Protein AF-A0A924ASW3-F1 (afdb_monomer_lite)

Structure (mmCIF, N/CA/C/O backbone):
data_AF-A0A924ASW3-F1
#
_entry.id   AF-A0A924ASW3-F1
#
loop_
_atom_site.group_PDB
_atom_site.id
_atom_site.type_symbol
_atom_site.label_atom_id
_atom_site.label_alt_id
_atom_site.label_comp_id
_atom_site.label_asym_id
_atom_site.label_entity_id
_atom_site.label_seq_id
_atom_site.pdbx_PDB_ins_code
_atom_site.Cartn_x
_atom_site.Cartn_y
_atom_site.Cartn_z
_atom_site.occupancy
_atom_site.B_iso_or_equiv
_atom_site.auth_seq_id
_atom_site.auth_comp_id
_atom_site.auth_asym_id
_atom_site.auth_atom_id
_atom_site.pdbx_PDB_model_num
ATOM 1 N N . PHE A 1 1 ? -1.930 -3.952 -9.940 1.00 58.56 1 PHE A N 1
ATOM 2 C CA . PHE A 1 1 ? -0.763 -4.431 -9.164 1.00 58.56 1 PHE A CA 1
ATOM 3 C C . PHE A 1 1 ? -0.053 -5.639 -9.791 1.00 58.56 1 PHE A C 1
ATOM 5 O O . PHE A 1 1 ? 0.708 -6.287 -9.093 1.00 58.56 1 PHE A O 1
ATOM 12 N N . SER A 1 2 ? -0.257 -5.984 -11.066 1.00 59.75 2 SER A N 1
ATOM 13 C CA . SER A 1 2 ? 0.371 -7.160 -11.696 1.00 59.75 2 SER A CA 1
ATOM 14 C C . SER A 1 2 ? 1.663 -6.802 -12.443 1.00 59.75 2 SER A C 1
ATOM 16 O O . SER A 1 2 ? 1.860 -5.657 -12.845 1.00 59.75 2 SER A O 1
ATOM 18 N N . GLY A 1 3 ? 2.545 -7.791 -12.595 1.00 72.50 3 GLY A N 1
ATOM 19 C CA . GLY A 1 3 ? 3.816 -7.719 -13.323 1.00 72.50 3 GLY A CA 1
ATOM 20 C C . GLY A 1 3 ? 4.345 -9.140 -13.531 1.00 72.50 3 GLY A C 1
ATOM 21 O O . GLY A 1 3 ? 3.591 -10.001 -13.968 1.00 72.50 3 GLY A O 1
ATOM 22 N N . HIS A 1 4 ? 5.580 -9.425 -13.108 1.00 79.12 4 HIS A N 1
ATOM 23 C CA . HIS A 1 4 ? 6.145 -10.786 -13.113 1.00 79.12 4 HIS A CA 1
ATOM 24 C C . HIS A 1 4 ? 5.452 -11.767 -12.135 1.00 79.12 4 HIS A C 1
ATOM 26 O O . HIS A 1 4 ? 5.730 -12.962 -12.162 1.00 79.12 4 HIS A O 1
ATOM 32 N N . LYS A 1 5 ? 4.578 -11.272 -11.246 1.00 81.81 5 LYS A N 1
ATOM 33 C CA . LYS A 1 5 ? 3.772 -12.073 -10.315 1.00 81.81 5 LYS A CA 1
ATOM 34 C C . LYS A 1 5 ? 2.336 -11.537 -10.199 1.00 81.81 5 LYS A C 1
ATOM 36 O O . LYS A 1 5 ? 2.113 -10.349 -10.476 1.00 81.81 5 LYS A O 1
ATOM 41 N N . PRO A 1 6 ? 1.364 -12.378 -9.789 1.00 84.75 6 PRO A N 1
ATOM 42 C CA . PRO A 1 6 ? -0.015 -11.957 -9.552 1.00 84.75 6 PRO A CA 1
ATOM 43 C C . PRO A 1 6 ? -0.110 -10.791 -8.5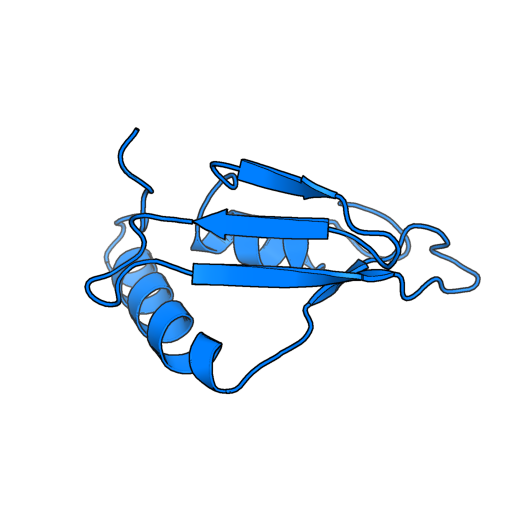66 1.00 84.75 6 PRO A C 1
ATOM 45 O O . PRO A 1 6 ? 0.678 -10.686 -7.626 1.00 84.75 6 PRO A O 1
ATOM 48 N N . GLY A 1 7 ? -1.117 -9.931 -8.745 1.00 85.44 7 GLY A N 1
ATOM 49 C CA . GLY A 1 7 ? -1.240 -8.697 -7.965 1.00 85.44 7 GLY A CA 1
ATOM 50 C 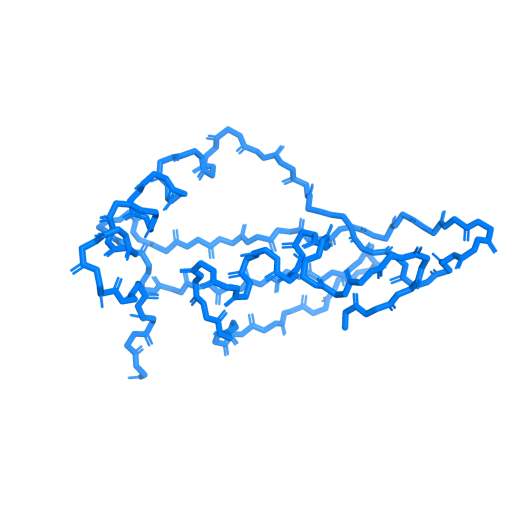C . GLY A 1 7 ? -1.328 -8.909 -6.456 1.00 85.44 7 GLY A C 1
ATOM 51 O O . GLY A 1 7 ? -0.711 -8.158 -5.705 1.00 85.44 7 GLY A O 1
ATOM 52 N N . TRP A 1 8 ? -2.010 -9.967 -6.018 1.00 85.50 8 TRP A N 1
ATOM 53 C CA . TRP A 1 8 ? -2.154 -10.325 -4.605 1.00 85.50 8 TRP A CA 1
ATOM 54 C C . TRP A 1 8 ? -0.831 -10.739 -3.936 1.00 85.50 8 TRP A C 1
ATOM 56 O O . TRP A 1 8 ? -0.707 -10.633 -2.723 1.00 85.50 8 TRP A O 1
ATOM 66 N N . MET A 1 9 ? 0.179 -11.149 -4.716 1.00 87.19 9 MET A N 1
ATOM 67 C CA . MET A 1 9 ? 1.521 -11.488 -4.220 1.00 87.19 9 MET A CA 1
ATOM 68 C C . MET A 1 9 ? 2.470 -10.274 -4.153 1.00 87.19 9 MET A C 1
ATOM 70 O O . MET A 1 9 ? 3.666 -10.420 -3.873 1.00 87.19 9 MET A O 1
ATOM 74 N N . THR A 1 10 ? 1.993 -9.069 -4.474 1.00 91.31 10 THR A N 1
ATOM 75 C CA . THR A 1 10 ? 2.765 -7.822 -4.334 1.00 91.31 10 THR A CA 1
ATOM 76 C C . THR A 1 10 ? 2.504 -7.177 -2.979 1.00 91.31 10 THR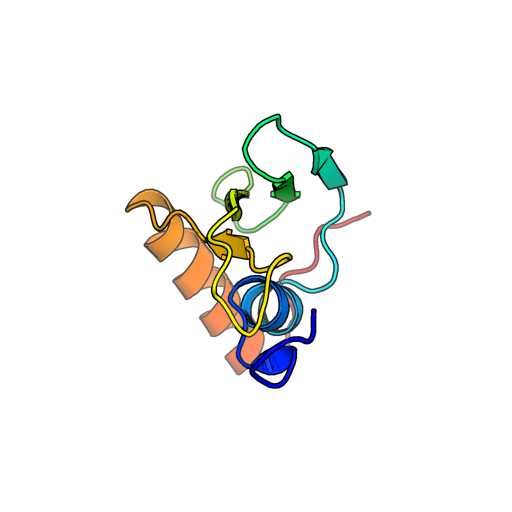 A C 1
ATOM 78 O O . THR A 1 10 ? 1.421 -7.351 -2.431 1.00 91.31 10 THR A O 1
ATOM 81 N N . ASP A 1 11 ? 3.445 -6.383 -2.455 1.00 92.00 11 ASP A N 1
ATOM 82 C CA . ASP A 1 11 ? 3.222 -5.703 -1.169 1.00 92.00 11 ASP A CA 1
ATOM 83 C C . ASP A 1 11 ? 1.980 -4.789 -1.212 1.00 92.00 11 ASP A C 1
ATOM 85 O O . ASP A 1 11 ? 1.233 -4.710 -0.241 1.00 92.00 11 ASP A O 1
ATOM 89 N N . ARG A 1 12 ? 1.711 -4.148 -2.362 1.00 92.62 12 ARG A N 1
ATOM 90 C CA . ARG A 1 12 ? 0.495 -3.343 -2.575 1.00 92.62 12 ARG A CA 1
ATOM 91 C C . ARG A 1 12 ? -0.773 -4.188 -2.532 1.00 92.62 12 ARG A C 1
ATOM 93 O O . ARG A 1 12 ? -1.741 -3.794 -1.897 1.00 92.62 12 ARG A O 1
ATOM 100 N N . GLY A 1 13 ? -0.769 -5.350 -3.185 1.00 92.06 13 GLY A N 1
ATOM 101 C CA . GLY A 1 13 ? -1.910 -6.266 -3.160 1.00 92.06 13 GLY A CA 1
ATOM 102 C C . GLY A 1 13 ? -2.148 -6.877 -1.781 1.00 92.06 13 GLY A C 1
ATOM 103 O O . GLY A 1 13 ? -3.291 -6.983 -1.354 1.00 92.06 13 GLY A O 1
ATOM 104 N N . LEU A 1 14 ? -1.079 -7.215 -1.061 1.00 90.88 14 LEU A N 1
ATOM 105 C CA . LEU A 1 14 ? -1.158 -7.704 0.311 1.00 90.88 14 LEU A CA 1
ATOM 106 C C . LEU A 1 14 ? -1.788 -6.650 1.235 1.00 90.88 14 LEU A C 1
ATOM 108 O O . LEU A 1 14 ? -2.720 -6.954 1.975 1.00 90.88 14 LEU A O 1
ATOM 112 N N . LEU A 1 15 ? -1.320 -5.400 1.151 1.00 90.06 15 LEU A N 1
ATOM 113 C CA . LEU A 1 15 ? -1.898 -4.294 1.913 1.00 90.06 15 LEU A CA 1
ATOM 114 C C . LEU A 1 15 ? -3.348 -4.019 1.509 1.00 90.06 15 LEU A C 1
ATOM 116 O O . LEU A 1 15 ? -4.172 -3.806 2.388 1.00 90.06 15 LEU A O 1
ATOM 120 N N . TRP A 1 16 ? -3.685 -4.117 0.222 1.00 90.19 16 TRP A N 1
ATOM 121 C CA . TRP A 1 16 ? -5.066 -3.989 -0.249 1.00 90.19 16 TRP A CA 1
ATOM 122 C C . TRP A 1 16 ? -6.004 -5.036 0.360 1.00 90.19 16 TRP A C 1
ATOM 124 O O . TRP A 1 16 ? -7.145 -4.735 0.685 1.00 90.19 16 TRP A O 1
ATOM 134 N N . ILE A 1 17 ? -5.542 -6.277 0.520 1.00 88.31 17 ILE A N 1
ATOM 135 C CA . ILE A 1 17 ? -6.349 -7.352 1.113 1.00 88.31 17 ILE A CA 1
ATOM 136 C C . ILE A 1 17 ? -6.578 -7.106 2.608 1.00 88.31 17 ILE A C 1
ATOM 138 O O . ILE A 1 17 ? -7.683 -7.321 3.099 1.00 88.31 17 ILE A O 1
ATOM 142 N N . VAL A 1 18 ? -5.543 -6.671 3.331 1.00 86.44 18 VAL A N 1
ATOM 143 C CA . VAL A 1 18 ? -5.592 -6.541 4.797 1.00 86.44 18 VAL A CA 1
ATOM 144 C C . VAL A 1 18 ? -6.230 -5.228 5.252 1.00 86.44 18 VAL A C 1
ATOM 146 O O . VAL A 1 18 ? -6.993 -5.225 6.215 1.00 86.44 18 VAL A O 1
ATOM 149 N N . PHE A 1 19 ? -5.929 -4.125 4.569 1.00 85.81 19 PHE A N 1
ATOM 150 C CA . PHE A 1 19 ? -6.369 -2.773 4.935 1.00 85.81 19 PHE A CA 1
ATOM 151 C C . PHE A 1 19 ? -7.441 -2.205 4.001 1.00 85.81 19 PHE A C 1
ATOM 153 O O . PHE A 1 19 ? -7.967 -1.125 4.258 1.00 85.81 19 PHE A O 1
ATOM 160 N N . GLY A 1 20 ? -7.769 -2.906 2.915 1.00 87.69 20 GLY A N 1
ATOM 161 C CA . GLY A 1 20 ? -8.663 -2.386 1.889 1.00 87.69 20 GLY A CA 1
ATOM 162 C C . GLY A 1 20 ? -7.989 -1.362 0.964 1.00 87.69 20 GLY A C 1
ATOM 163 O O . GLY A 1 20 ? -6.762 -1.219 0.953 1.00 87.69 20 GLY A O 1
ATOM 164 N N . PRO A 1 21 ? -8.781 -0.660 0.136 1.00 89.44 21 PRO A N 1
ATOM 165 C CA . PRO A 1 21 ? -8.274 0.407 -0.717 1.00 89.44 21 PRO A CA 1
ATOM 166 C C . PRO A 1 21 ? -7.697 1.562 0.123 1.00 89.44 21 PRO A C 1
ATOM 168 O O . PRO A 1 21 ? -8.336 1.990 1.087 1.00 89.44 21 PRO A O 1
ATOM 171 N N . PRO A 1 22 ? -6.529 2.121 -0.247 1.00 89.88 22 PRO A N 1
ATOM 172 C CA . PRO A 1 22 ? -5.954 3.253 0.464 1.00 89.88 22 PRO A CA 1
ATOM 173 C C . PRO A 1 22 ? -6.843 4.499 0.309 1.00 89.88 22 PRO A C 1
ATOM 175 O O . PRO A 1 22 ? -7.189 4.854 -0.820 1.00 89.88 22 PRO A O 1
ATOM 178 N N . PRO A 1 23 ? -7.155 5.223 1.399 1.00 88.56 23 PRO A N 1
ATOM 179 C CA . PRO A 1 23 ? -7.918 6.472 1.330 1.00 88.56 23 PRO A CA 1
ATOM 180 C C . PRO A 1 23 ? -7.204 7.564 0.534 1.00 88.56 23 PRO A C 1
ATOM 182 O O . PRO A 1 23 ? -7.835 8.384 -0.131 1.00 88.56 23 PRO A O 1
ATOM 185 N N . ARG A 1 24 ? -5.869 7.592 0.614 1.00 91.38 24 ARG A N 1
ATOM 186 C CA . ARG A 1 24 ? -5.031 8.553 -0.098 1.00 91.38 24 ARG A CA 1
ATOM 187 C C . ARG A 1 24 ? -3.744 7.895 -0.572 1.00 91.38 24 ARG A C 1
ATOM 189 O O . ARG A 1 24 ? -3.064 7.223 0.203 1.00 91.38 24 ARG A O 1
ATOM 196 N N . VAL A 1 25 ? -3.397 8.149 -1.830 1.00 94.81 25 VAL A N 1
ATOM 197 C CA . VAL A 1 25 ? -2.109 7.786 -2.428 1.00 94.81 25 VAL A CA 1
ATOM 198 C C . VAL A 1 25 ? -1.383 9.071 -2.807 1.00 94.81 25 VAL A C 1
ATOM 200 O O . VAL A 1 25 ? -1.916 9.893 -3.550 1.00 94.81 25 VAL A O 1
ATOM 203 N N . GLU A 1 26 ? -0.186 9.261 -2.268 1.00 96.06 26 GLU A N 1
ATOM 204 C CA . GLU A 1 26 ? 0.672 10.420 -2.503 1.00 96.06 26 GLU A CA 1
ATOM 205 C C . GLU A 1 26 ? 1.861 9.977 -3.376 1.00 96.06 26 GLU A C 1
ATOM 207 O O . GLU A 1 26 ? 2.675 9.172 -2.924 1.00 96.06 26 GLU A O 1
ATOM 212 N N . PRO A 1 27 ? 1.983 10.431 -4.636 1.00 95.25 27 PRO A N 1
ATOM 213 C CA . PRO A 1 27 ? 3.127 10.078 -5.471 1.00 95.25 27 PRO A CA 1
ATOM 214 C C . PRO A 1 27 ? 4.411 10.708 -4.922 1.00 95.25 27 PRO A C 1
ATOM 216 O O . PRO A 1 27 ? 4.410 11.844 -4.449 1.00 95.25 27 PRO A O 1
ATOM 219 N N . THR A 1 28 ? 5.522 9.987 -5.030 1.00 95.00 28 THR A N 1
ATOM 220 C CA . THR A 1 28 ? 6.855 10.470 -4.653 1.00 95.00 28 THR A CA 1
ATOM 221 C C . THR A 1 28 ? 7.825 10.289 -5.826 1.00 95.00 28 THR A C 1
ATOM 223 O O . THR A 1 28 ? 7.546 9.494 -6.731 1.00 95.00 28 THR A O 1
ATOM 226 N N . PRO A 1 29 ? 8.974 10.993 -5.854 1.00 93.44 29 PRO A N 1
ATOM 227 C CA . PRO A 1 29 ? 9.970 10.799 -6.913 1.00 93.44 29 PRO A CA 1
ATOM 228 C C . PRO A 1 29 ? 10.412 9.333 -7.049 1.00 93.44 29 PRO A C 1
ATOM 230 O O . PRO A 1 29 ? 10.554 8.819 -8.158 1.00 93.44 29 PRO A O 1
ATOM 233 N N . ASP A 1 30 ? 10.528 8.638 -5.915 1.00 92.19 30 ASP A N 1
ATOM 234 C CA . ASP A 1 30 ? 10.993 7.254 -5.846 1.00 92.19 30 ASP A CA 1
ATOM 235 C C . ASP A 1 30 ? 9.858 6.221 -5.802 1.00 92.19 30 ASP A C 1
ATOM 237 O O . ASP A 1 30 ? 10.139 5.026 -5.713 1.00 92.19 30 ASP A O 1
ATOM 241 N N . GLY A 1 31 ? 8.582 6.621 -5.875 1.00 94.88 31 GLY A N 1
ATOM 242 C CA . GLY A 1 31 ? 7.451 5.696 -5.774 1.00 94.88 31 GLY A CA 1
ATOM 243 C C . GLY A 1 31 ? 6.132 6.344 -5.359 1.00 94.88 31 GLY A C 1
ATOM 244 O O . GLY A 1 31 ? 5.646 7.250 -6.031 1.00 94.88 31 GLY A O 1
ATOM 245 N N . GLU A 1 32 ? 5.509 5.818 -4.305 1.00 96.25 32 GLU A N 1
ATOM 246 C CA . GLU A 1 32 ? 4.214 6.291 -3.799 1.00 96.25 32 GLU A CA 1
ATOM 247 C C . GLU A 1 32 ? 4.039 5.964 -2.314 1.00 96.25 32 GLU A C 1
ATOM 249 O O . GLU A 1 32 ? 4.496 4.928 -1.834 1.00 96.25 32 GLU A O 1
ATOM 254 N N . ASP A 1 33 ? 3.316 6.819 -1.604 1.00 94.88 33 ASP A N 1
ATOM 255 C CA . ASP A 1 33 ? 2.979 6.663 -0.197 1.00 94.88 33 ASP A CA 1
ATOM 256 C C . ASP A 1 33 ? 1.471 6.444 -0.063 1.00 94.88 33 ASP A C 1
ATOM 258 O O . ASP A 1 33 ? 0.663 7.244 -0.531 1.00 94.88 33 ASP A O 1
ATOM 262 N N . TRP A 1 34 ? 1.067 5.354 0.582 1.00 94.19 34 TRP A N 1
ATOM 263 C CA . TRP A 1 34 ? -0.332 5.099 0.918 1.00 94.19 34 TRP A CA 1
ATOM 264 C C . TRP A 1 34 ? -0.588 5.553 2.347 1.00 94.19 34 TRP A C 1
ATOM 266 O O . TRP A 1 34 ? 0.069 5.080 3.279 1.00 94.19 34 TRP A O 1
ATOM 276 N N . VAL A 1 35 ? -1.538 6.467 2.519 1.00 91.06 35 VAL A N 1
ATOM 277 C CA . VAL A 1 35 ? -1.836 7.102 3.803 1.00 91.06 35 VAL A CA 1
ATOM 278 C C . VAL A 1 35 ? -3.202 6.655 4.300 1.00 91.06 35 VAL A C 1
ATOM 280 O O . VAL A 1 35 ? -4.227 6.892 3.661 1.00 91.06 35 VAL A O 1
ATOM 283 N N . TYR A 1 36 ? -3.195 6.062 5.485 1.00 86.88 36 TYR A N 1
ATOM 284 C CA . TYR A 1 36 ? -4.360 5.628 6.231 1.00 86.88 36 TYR A CA 1
ATOM 285 C C . TYR A 1 36 ? -4.421 6.425 7.532 1.00 86.88 36 TYR A C 1
ATOM 287 O O . TYR A 1 36 ? -3.603 6.207 8.415 1.00 86.88 36 TYR A O 1
ATOM 295 N N . LYS A 1 37 ? -5.332 7.390 7.659 1.00 78.31 37 LYS A N 1
ATOM 296 C CA . LYS A 1 37 ? -5.351 8.286 8.830 1.00 78.31 37 LYS A CA 1
ATOM 297 C C . LYS A 1 37 ? -6.001 7.652 10.064 1.00 78.31 37 LYS A C 1
ATOM 299 O O . LYS A 1 37 ? -5.532 7.887 11.168 1.00 78.31 37 LYS A O 1
ATOM 304 N N . ASP A 1 38 ? -6.972 6.765 9.854 1.00 72.44 38 ASP A N 1
ATOM 305 C CA . ASP A 1 38 ? -7.826 6.215 10.916 1.00 72.44 38 ASP A CA 1
ATOM 306 C C . ASP A 1 38 ? -7.700 4.689 11.012 1.00 72.44 38 ASP A C 1
ATOM 308 O O . ASP A 1 38 ? -8.678 3.946 10.997 1.00 72.44 38 ASP A O 1
ATOM 312 N N . VAL A 1 39 ? -6.460 4.198 11.028 1.00 67.62 39 VAL A N 1
ATOM 313 C CA . VAL A 1 39 ? -6.163 2.762 11.087 1.00 67.62 39 VAL A CA 1
ATOM 314 C C . VAL A 1 39 ? -5.600 2.417 12.457 1.00 67.62 39 VAL A C 1
ATOM 316 O O . VAL A 1 39 ? -4.468 2.778 12.780 1.00 67.62 39 VAL A O 1
ATOM 319 N N . ALA A 1 40 ? -6.413 1.676 13.218 1.00 61.56 40 ALA A N 1
ATOM 320 C CA . ALA A 1 40 ? -6.184 1.267 14.604 1.00 61.56 40 ALA A CA 1
ATOM 321 C C . ALA A 1 40 ? -6.023 2.443 15.594 1.00 61.56 40 ALA A C 1
ATOM 323 O O . ALA A 1 40 ? -5.943 3.606 15.208 1.00 61.56 40 ALA A O 1
ATOM 324 N N . ASP A 1 41 ? -5.929 2.131 16.888 1.00 56.84 41 ASP A N 1
ATOM 325 C CA . ASP A 1 41 ? -5.767 3.107 17.984 1.00 56.84 41 ASP A CA 1
ATOM 326 C C . ASP A 1 41 ? -4.424 3.880 17.948 1.00 56.84 41 ASP A C 1
ATOM 328 O O . ASP A 1 41 ? -4.098 4.631 18.863 1.00 56.84 41 ASP A O 1
ATOM 332 N N . ALA A 1 42 ? -3.612 3.688 16.901 1.00 59.06 42 ALA A N 1
ATOM 333 C CA . ALA A 1 42 ? -2.238 4.177 16.785 1.00 59.06 42 ALA A CA 1
ATOM 334 C C . ALA A 1 42 ? -2.092 5.523 16.043 1.00 59.06 42 ALA A C 1
ATOM 336 O O . ALA A 1 42 ? -0.968 5.971 15.827 1.00 59.06 42 ALA A O 1
ATOM 337 N N . GLY A 1 43 ? -3.191 6.173 15.639 1.00 67.69 43 GLY A N 1
ATOM 338 C CA . GLY A 1 43 ? -3.136 7.471 14.944 1.00 67.69 43 GLY A CA 1
ATOM 339 C C . GLY A 1 43 ? -2.778 7.381 13.454 1.00 67.69 43 GLY A C 1
ATOM 340 O O . GLY A 1 43 ? -2.237 8.332 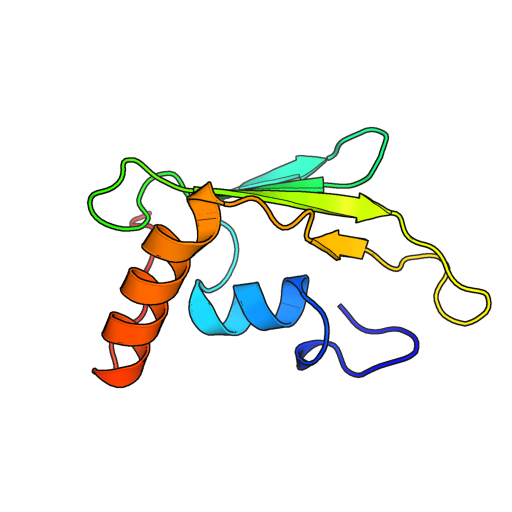12.886 1.00 67.69 43 GLY A O 1
ATOM 341 N N . GLY A 1 44 ? -3.071 6.237 12.826 1.00 78.94 44 GLY A N 1
ATOM 342 C CA . GLY A 1 44 ? -2.904 6.015 11.392 1.00 78.94 44 GLY A CA 1
ATOM 343 C C . GLY A 1 44 ? -1.603 5.316 10.987 1.00 78.94 44 GLY A C 1
ATOM 344 O O . GLY A 1 44 ? -0.746 4.971 11.797 1.00 78.94 44 GLY A O 1
ATOM 345 N N . ALA A 1 45 ? -1.466 5.073 9.686 1.00 86.00 45 ALA A N 1
ATOM 346 C CA . ALA A 1 45 ? -0.346 4.383 9.069 1.00 86.00 45 ALA A CA 1
ATOM 347 C C . ALA A 1 45 ? 0.002 4.985 7.702 1.00 86.00 45 ALA A C 1
ATOM 349 O O . ALA A 1 45 ? -0.870 5.291 6.887 1.00 86.00 45 ALA A O 1
ATOM 350 N N . ARG A 1 46 ? 1.304 5.116 7.425 1.00 90.44 46 ARG A N 1
ATOM 351 C CA . ARG A 1 46 ? 1.828 5.519 6.114 1.00 90.44 46 ARG A CA 1
ATOM 352 C C . ARG A 1 46 ? 2.741 4.433 5.563 1.00 90.44 46 ARG A C 1
ATOM 354 O O . ARG A 1 46 ? 3.858 4.257 6.045 1.00 90.44 46 ARG A O 1
ATOM 361 N N . PHE A 1 47 ? 2.285 3.744 4.525 1.00 92.44 47 PHE A N 1
ATOM 362 C CA . PHE A 1 47 ? 3.053 2.711 3.839 1.00 92.44 47 PHE A CA 1
ATOM 363 C C . PHE A 1 47 ? 3.781 3.316 2.643 1.00 92.44 47 PHE A C 1
ATOM 365 O O . PHE A 1 47 ? 3.144 3.815 1.720 1.00 92.44 47 PHE A O 1
ATOM 372 N N . ARG A 1 48 ? 5.115 3.275 2.660 1.00 94.25 48 ARG A N 1
ATOM 373 C CA . ARG A 1 48 ? 5.953 3.871 1.611 1.00 94.25 48 ARG A CA 1
ATOM 374 C C . ARG A 1 48 ? 6.414 2.811 0.633 1.00 94.25 48 ARG A C 1
ATOM 376 O O . ARG A 1 48 ? 7.123 1.878 1.016 1.00 94.25 48 ARG A O 1
ATOM 383 N N . PHE A 1 49 ? 6.044 2.964 -0.626 1.00 95.25 49 PHE A N 1
ATOM 384 C CA . PHE A 1 49 ? 6.464 2.090 -1.705 1.00 95.25 49 PHE A CA 1
ATOM 385 C C . PHE A 1 49 ? 7.563 2.755 -2.515 1.00 95.25 49 PHE A C 1
ATOM 387 O O . PHE A 1 49 ? 7.443 3.907 -2.922 1.00 95.25 49 PHE A O 1
ATOM 394 N N . ARG A 1 50 ? 8.625 1.999 -2.786 1.00 95.19 50 ARG A N 1
ATOM 395 C CA . ARG A 1 50 ? 9.746 2.437 -3.620 1.00 95.19 50 ARG A CA 1
ATOM 396 C C . ARG A 1 50 ? 9.804 1.647 -4.916 1.00 95.19 50 ARG A C 1
ATOM 398 O O . ARG A 1 50 ? 9.530 0.444 -4.929 1.00 95.19 50 ARG A O 1
ATOM 405 N N . ARG A 1 51 ? 10.198 2.306 -6.001 1.00 93.31 51 ARG A N 1
ATOM 406 C CA . ARG A 1 51 ? 10.425 1.693 -7.310 1.00 93.31 51 ARG A CA 1
ATOM 407 C C . ARG A 1 51 ? 11.611 0.746 -7.207 1.00 93.31 51 ARG A C 1
ATOM 409 O O . ARG A 1 51 ? 12.706 1.125 -6.797 1.00 93.31 51 ARG A O 1
ATOM 416 N N . ARG A 1 52 ? 11.377 -0.512 -7.564 1.00 91.69 52 ARG A N 1
ATOM 417 C CA . ARG A 1 52 ? 12.383 -1.577 -7.629 1.00 91.69 52 ARG A CA 1
ATOM 418 C C . ARG A 1 52 ? 12.186 -2.326 -8.943 1.00 91.69 52 ARG A C 1
ATOM 420 O O . ARG A 1 52 ? 11.730 -3.468 -8.924 1.00 91.69 52 ARG A O 1
ATOM 427 N N . PRO A 1 53 ? 12.443 -1.650 -10.080 1.00 90.12 53 PRO A N 1
ATOM 428 C CA . PRO A 1 53 ? 12.254 -2.246 -11.390 1.00 90.12 53 PRO A CA 1
ATOM 429 C C . PRO A 1 53 ? 13.115 -3.500 -11.525 1.00 90.12 53 PRO A C 1
ATOM 431 O O . PRO A 1 53 ? 14.267 -3.535 -11.095 1.00 90.12 53 PRO A O 1
ATOM 434 N N . THR A 1 54 ? 12.551 -4.520 -12.154 1.00 86.69 54 THR A N 1
ATOM 435 C CA . THR A 1 54 ? 13.283 -5.709 -12.596 1.00 86.69 54 THR A CA 1
ATOM 436 C C . THR A 1 54 ? 13.172 -5.826 -14.111 1.00 86.69 54 THR A C 1
ATOM 438 O O . THR A 1 54 ? 12.301 -5.196 -14.716 1.00 86.69 54 THR A O 1
ATOM 441 N N . LEU A 1 55 ? 14.015 -6.660 -14.729 1.00 89.00 55 LEU A N 1
ATOM 442 C CA . LEU A 1 55 ? 13.975 -6.910 -16.178 1.00 89.00 55 LEU A CA 1
ATOM 443 C C . LEU A 1 55 ? 12.578 -7.333 -16.668 1.00 89.00 55 LEU A C 1
ATOM 445 O O . LEU A 1 55 ? 12.183 -6.992 -17.776 1.00 89.00 55 LEU A O 1
ATOM 449 N N . PHE A 1 56 ? 11.813 -8.026 -15.821 1.00 86.25 56 PHE A N 1
ATOM 450 C CA . PHE A 1 56 ? 10.483 -8.551 -16.143 1.00 86.25 56 PHE A CA 1
ATOM 451 C C . PHE A 1 56 ? 9.334 -7.722 -15.549 1.00 86.25 56 PHE A C 1
ATOM 453 O O . PHE A 1 56 ? 8.164 -8.016 -15.787 1.00 86.25 56 PHE A O 1
ATOM 460 N N . ALA A 1 57 ? 9.639 -6.697 -14.748 1.00 86.50 57 ALA A N 1
ATOM 461 C CA . ALA A 1 57 ? 8.644 -5.805 -14.163 1.00 86.50 57 ALA A CA 1
ATOM 462 C C . ALA A 1 57 ? 9.224 -4.394 -13.934 1.00 86.50 57 ALA A C 1
ATOM 464 O O . ALA A 1 57 ? 9.572 -4.041 -12.802 1.00 86.50 57 ALA A O 1
ATOM 465 N N . PRO A 1 58 ? 9.282 -3.547 -14.978 1.00 86.56 58 PRO A N 1
ATOM 466 C CA . PRO A 1 58 ? 9.800 -2.178 -14.871 1.00 86.56 58 PRO A CA 1
ATOM 467 C C . PRO A 1 58 ? 8.987 -1.273 -13.928 1.00 86.56 58 PRO A C 1
ATOM 469 O O . PRO A 1 58 ? 9.508 -0.315 -13.372 1.00 86.56 58 PRO A O 1
ATOM 472 N N . GLY A 1 59 ? 7.704 -1.582 -13.716 1.00 86.81 59 GLY A N 1
ATOM 473 C CA . GLY A 1 59 ? 6.811 -0.844 -12.812 1.00 86.81 59 GLY A CA 1
ATOM 474 C C . GLY A 1 59 ? 6.736 -1.399 -11.384 1.00 86.81 59 GLY A C 1
ATOM 475 O O . GLY A 1 59 ? 5.795 -1.076 -10.657 1.00 86.81 59 GLY A O 1
ATOM 476 N N . GLN A 1 60 ? 7.648 -2.293 -10.988 1.00 90.44 60 GLN A N 1
ATOM 477 C CA . GLN A 1 60 ? 7.593 -2.943 -9.680 1.00 90.44 60 GLN A CA 1
ATOM 478 C C . GLN A 1 60 ? 7.828 -1.944 -8.541 1.00 90.44 60 GLN A C 1
ATOM 480 O O . GLN A 1 60 ? 8.787 -1.172 -8.535 1.00 90.44 60 GLN A O 1
ATOM 485 N N . LEU A 1 61 ? 6.928 -2.004 -7.562 1.00 92.81 61 LEU A N 1
ATOM 486 C CA . LEU A 1 61 ? 6.960 -1.232 -6.329 1.00 92.81 61 LEU A CA 1
ATOM 487 C C . LEU A 1 61 ? 7.047 -2.202 -5.152 1.00 92.81 61 LEU A C 1
ATOM 489 O O . LEU A 1 61 ? 6.301 -3.183 -5.103 1.00 92.81 61 LEU A O 1
ATOM 493 N N . GLU A 1 62 ? 7.945 -1.913 -4.220 1.00 93.12 62 GLU A N 1
ATOM 494 C CA . GLU A 1 62 ? 8.162 -2.697 -3.003 1.00 93.12 62 GLU A CA 1
ATOM 495 C C . GLU A 1 62 ? 7.916 -1.840 -1.772 1.00 93.12 62 GLU A C 1
ATOM 497 O O . GLU A 1 62 ? 8.304 -0.668 -1.735 1.00 93.12 62 GLU A O 1
ATOM 502 N N . LEU A 1 63 ? 7.309 -2.434 -0.747 1.00 93.81 63 LEU A N 1
ATOM 503 C CA . LEU A 1 63 ? 7.106 -1.766 0.529 1.00 93.81 63 LEU A CA 1
ATOM 504 C C . LEU A 1 63 ? 8.448 -1.601 1.241 1.00 93.81 63 LEU A C 1
ATOM 506 O O . LEU A 1 63 ? 9.175 -2.563 1.503 1.00 93.81 63 LEU A O 1
ATOM 510 N N . ARG A 1 64 ? 8.758 -0.368 1.627 1.00 93.25 64 ARG A N 1
ATOM 511 C CA . ARG A 1 64 ? 9.860 -0.073 2.534 1.00 93.25 64 ARG A CA 1
ATOM 512 C C . ARG A 1 64 ? 9.450 -0.499 3.943 1.00 93.25 64 ARG A C 1
ATOM 514 O O . ARG A 1 64 ? 8.797 0.257 4.646 1.00 93.25 64 ARG A O 1
ATOM 521 N N . ARG A 1 65 ? 9.802 -1.726 4.337 1.00 88.62 65 ARG A N 1
ATOM 522 C CA . ARG A 1 65 ? 9.462 -2.283 5.656 1.00 88.62 65 ARG A CA 1
ATOM 523 C C . ARG A 1 65 ? 10.171 -1.509 6.764 1.00 88.62 65 ARG A C 1
ATOM 525 O O . ARG A 1 65 ? 11.397 -1.438 6.787 1.00 88.62 65 ARG A O 1
ATOM 532 N N . GLU A 1 66 ? 9.392 -0.957 7.683 1.00 85.12 66 GLU A N 1
ATOM 533 C CA . GLU A 1 66 ? 9.878 -0.221 8.847 1.00 85.12 66 GLU A CA 1
ATOM 534 C C . GLU A 1 66 ? 9.316 -0.842 10.122 1.00 85.12 66 GLU A C 1
ATOM 536 O O . GLU A 1 66 ? 8.208 -1.377 10.116 1.00 85.12 66 GLU A O 1
ATOM 541 N N . ARG A 1 67 ? 10.073 -0.768 11.227 1.00 78.94 67 ARG A N 1
ATOM 542 C CA . ARG A 1 67 ? 9.689 -1.409 12.499 1.00 78.94 67 ARG A CA 1
ATOM 543 C C . ARG A 1 67 ? 8.308 -0.968 12.999 1.00 78.94 67 ARG A C 1
ATOM 545 O O . ARG A 1 67 ? 7.584 -1.778 13.557 1.00 78.94 67 ARG A O 1
ATOM 552 N N . GLY A 1 68 ? 7.912 0.281 12.742 1.00 75.31 68 GLY A N 1
ATOM 553 C CA . GLY A 1 68 ? 6.607 0.814 13.155 1.00 75.31 68 GLY A CA 1
ATOM 554 C C . GLY A 1 68 ? 5.392 0.140 12.501 1.00 75.31 68 GLY A C 1
ATOM 555 O O . GLY A 1 68 ? 4.276 0.317 12.978 1.00 75.31 68 GLY A O 1
ATOM 556 N N . PHE A 1 69 ? 5.574 -0.645 11.434 1.00 80.69 69 PHE A N 1
ATOM 557 C CA . PHE A 1 69 ? 4.462 -1.317 10.753 1.00 80.69 69 PHE A CA 1
ATOM 558 C C . PHE A 1 69 ? 3.974 -2.569 11.466 1.00 80.69 69 PHE A C 1
ATOM 560 O O . PHE A 1 69 ? 2.844 -2.988 11.232 1.00 80.69 69 PHE A O 1
ATOM 567 N N . GLU A 1 70 ? 4.801 -3.166 12.320 1.00 82.06 70 GLU A N 1
ATOM 568 C CA . GLU A 1 70 ? 4.483 -4.431 12.975 1.00 82.06 70 GLU A CA 1
ATOM 569 C C . GLU A 1 70 ? 3.218 -4.315 13.839 1.00 82.06 70 GLU A C 1
ATOM 571 O O . GLU A 1 70 ? 2.294 -5.114 13.696 1.00 82.06 70 GLU A O 1
ATOM 576 N N . THR A 1 71 ? 3.112 -3.252 14.641 1.00 83.31 71 THR A N 1
ATOM 577 C CA . THR A 1 71 ? 1.939 -2.984 15.486 1.00 83.31 71 THR A CA 1
ATOM 578 C C . THR A 1 71 ? 0.657 -2.833 14.667 1.00 83.31 71 THR A C 1
ATOM 580 O O . THR A 1 71 ? -0.350 -3.482 14.954 1.00 83.31 71 THR A O 1
ATOM 583 N N . VAL A 1 72 ? 0.697 -2.010 13.616 1.00 83.56 72 VAL A N 1
ATOM 584 C CA . VAL A 1 72 ? -0.465 -1.741 12.754 1.00 83.56 72 VAL A CA 1
ATOM 585 C C . VAL A 1 72 ? -0.887 -3.007 12.000 1.00 83.56 72 VAL A C 1
ATOM 587 O O . VAL A 1 72 ? -2.074 -3.310 11.886 1.00 83.56 72 VAL A O 1
ATOM 590 N N . TRP A 1 73 ? 0.086 -3.782 11.518 1.00 84.94 73 TRP A N 1
ATOM 591 C CA . TRP A 1 73 ? -0.146 -5.051 10.837 1.00 84.94 73 TRP A CA 1
ATOM 592 C C . TRP A 1 73 ? -0.793 -6.095 11.755 1.00 84.94 73 TRP A C 1
ATOM 594 O O . TRP A 1 73 ? -1.770 -6.741 11.365 1.00 84.94 73 TRP A O 1
ATOM 604 N N . TYR A 1 74 ? -0.298 -6.255 12.986 1.00 86.25 74 TYR A N 1
ATOM 605 C CA . TYR A 1 74 ? -0.903 -7.180 13.945 1.00 86.25 74 TYR A CA 1
ATOM 606 C C . TYR A 1 74 ? -2.325 -6.769 14.320 1.00 86.25 74 TYR A C 1
ATOM 608 O O . TYR A 1 74 ? -3.208 -7.625 14.351 1.00 86.25 74 TYR A O 1
ATOM 616 N N . ALA A 1 75 ? -2.576 -5.475 14.529 1.00 83.94 75 ALA A N 1
ATOM 617 C CA . ALA A 1 75 ? -3.924 -4.978 14.785 1.00 83.94 75 ALA A CA 1
ATOM 618 C C . ALA A 1 75 ? -4.873 -5.300 13.616 1.00 83.94 75 ALA A C 1
ATOM 620 O O . ALA A 1 75 ? -5.963 -5.836 13.829 1.00 83.94 75 ALA A O 1
ATOM 621 N N . ALA A 1 76 ? -4.438 -5.054 12.377 1.00 82.75 76 ALA A N 1
ATOM 622 C CA . ALA A 1 76 ? -5.262 -5.289 11.198 1.00 82.75 76 ALA A CA 1
ATOM 623 C C . ALA A 1 76 ? -5.528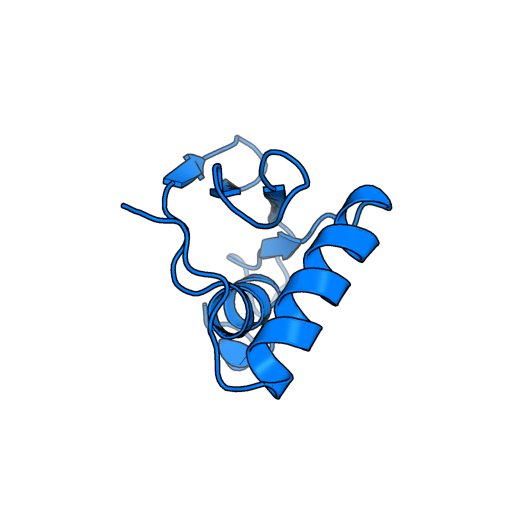 -6.763 10.916 1.00 82.75 76 ALA A C 1
ATOM 625 O O . ALA A 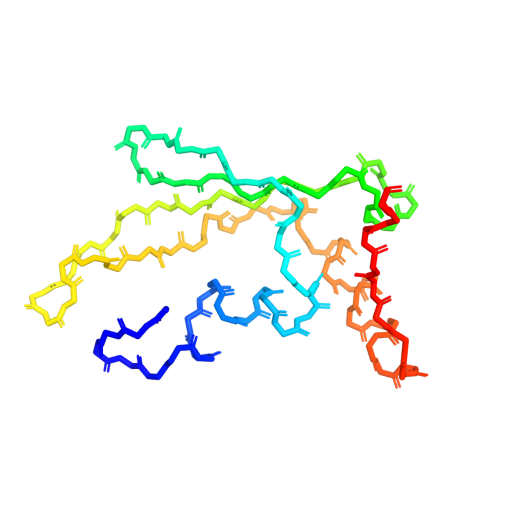1 76 ? -6.666 -7.153 10.666 1.00 82.75 76 ALA A O 1
ATOM 626 N N . THR A 1 77 ? -4.513 -7.612 11.042 1.00 83.31 77 THR A N 1
ATOM 627 C CA . THR A 1 77 ? -4.693 -9.058 10.882 1.00 83.31 77 THR A CA 1
ATOM 628 C C . THR A 1 77 ? -5.555 -9.661 11.990 1.00 83.31 77 THR A C 1
ATOM 630 O O . THR A 1 77 ? -6.339 -10.571 11.718 1.00 83.31 77 THR A O 1
ATOM 633 N N . ALA A 1 78 ? -5.471 -9.151 13.223 1.00 84.50 78 ALA A N 1
ATOM 634 C CA . ALA A 1 78 ? -6.338 -9.577 14.316 1.00 84.50 78 ALA A CA 1
ATOM 635 C C . ALA A 1 78 ? -7.811 -9.221 14.065 1.00 84.50 78 ALA A C 1
ATOM 637 O O . ALA A 1 78 ? -8.680 -10.035 14.372 1.00 84.50 78 ALA A O 1
ATOM 638 N N . GLN A 1 79 ? -8.104 -8.048 13.496 1.00 79.62 79 GLN A N 1
ATOM 639 C CA . GLN A 1 79 ? -9.469 -7.699 13.090 1.00 79.62 79 GLN A CA 1
ATOM 640 C C . GLN A 1 79 ? -9.935 -8.548 11.906 1.00 79.62 79 GLN A C 1
ATOM 642 O O . GLN A 1 79 ? -11.020 -9.126 11.967 1.00 79.62 79 GLN A O 1
ATOM 647 N N . TRP A 1 80 ? -9.082 -8.724 10.892 1.00 79.94 80 TRP A N 1
ATOM 648 C CA . TRP A 1 80 ? -9.400 -9.530 9.712 1.00 79.94 80 TRP A CA 1
ATOM 649 C C . TRP A 1 80 ? -9.761 -10.975 10.082 1.00 79.94 80 TRP A C 1
ATOM 651 O O . TRP A 1 80 ? -10.756 -11.515 9.605 1.00 79.94 80 TRP A O 1
ATOM 661 N N . ARG A 1 81 ? -9.030 -11.580 11.030 1.00 81.31 81 ARG A N 1
ATOM 662 C CA . ARG A 1 81 ? -9.335 -12.915 11.583 1.00 81.31 81 ARG A CA 1
ATOM 663 C C . ARG A 1 81 ? -10.667 -12.992 12.333 1.00 81.31 81 ARG A C 1
ATOM 665 O O . ARG A 1 81 ? -11.216 -14.079 12.460 1.00 81.31 81 ARG A O 1
ATOM 672 N N . LYS A 1 82 ? -11.181 -11.866 12.832 1.00 85.69 82 LYS A N 1
ATOM 673 C CA . LYS A 1 82 ? -12.504 -11.766 13.469 1.00 85.69 82 LYS A CA 1
ATOM 674 C C . LYS A 1 82 ? -13.626 -11.516 12.451 1.00 85.69 82 LYS A C 1
ATOM 676 O O . LYS A 1 82 ? -14.776 -11.398 12.854 1.00 85.69 82 LYS A O 1
ATOM 681 N N . GLY A 1 83 ? -13.303 -11.433 11.156 1.00 77.25 83 GLY A N 1
ATOM 682 C CA . GLY A 1 83 ? -14.254 -11.121 10.087 1.00 77.25 83 GLY A CA 1
ATOM 683 C C . GLY A 1 83 ? -14.523 -9.624 9.902 1.00 77.25 83 GLY A C 1
ATOM 684 O O . GLY A 1 83 ? -15.374 -9.265 9.094 1.00 77.25 83 GLY A O 1
ATOM 685 N N . SER A 1 84 ? -13.794 -8.754 10.608 1.00 70.38 84 SER A N 1
ATOM 686 C CA . SER A 1 84 ? -13.940 -7.299 10.508 1.00 70.38 84 SER A CA 1
ATOM 687 C C . SER A 1 84 ? -12.755 -6.695 9.760 1.00 70.38 84 SER A C 1
ATOM 689 O O . SER A 1 84 ? -11.601 -6.982 10.069 1.00 70.38 84 SER A O 1
ATOM 691 N N . ALA A 1 85 ? -13.016 -5.835 8.780 1.00 63.81 85 ALA A N 1
ATOM 692 C CA . ALA A 1 85 ? -11.953 -5.090 8.114 1.00 63.81 85 ALA A CA 1
ATOM 693 C C . ALA A 1 85 ? -11.550 -3.876 8.959 1.00 63.81 85 ALA A C 1
ATOM 695 O O . ALA A 1 85 ? -12.426 -3.134 9.415 1.00 63.81 85 ALA A O 1
ATOM 696 N N . VAL A 1 86 ? -10.241 -3.620 9.092 1.00 64.50 86 VAL A N 1
ATOM 697 C CA . VAL A 1 86 ? -9.772 -2.293 9.509 1.00 64.50 86 VAL A CA 1
ATOM 698 C C . VAL A 1 86 ? -10.114 -1.335 8.379 1.00 64.50 86 VAL A C 1
ATOM 700 O O . VAL A 1 86 ? -9.406 -1.247 7.382 1.00 64.50 86 VAL A O 1
ATOM 703 N N . THR A 1 87 ? -11.253 -0.674 8.510 1.00 54.22 87 THR A N 1
ATOM 704 C CA . THR A 1 87 ? -11.741 0.273 7.516 1.00 54.22 87 THR A CA 1
ATOM 705 C C . THR A 1 87 ? -11.364 1.661 7.995 1.00 54.22 87 THR A C 1
ATOM 707 O O . THR A 1 87 ? -11.736 2.045 9.101 1.00 54.22 87 THR A O 1
ATOM 710 N N . ALA A 1 88 ? -10.637 2.413 7.170 1.00 50.44 88 ALA A N 1
ATOM 711 C CA . ALA A 1 88 ? -10.541 3.851 7.364 1.00 50.44 88 ALA A CA 1
ATOM 712 C C . ALA A 1 88 ? -11.959 4.420 7.228 1.00 50.44 88 ALA A C 1
ATOM 714 O O . ALA A 1 88 ? -12.573 4.315 6.162 1.00 50.44 88 ALA A O 1
ATOM 715 N N . VAL A 1 89 ? -12.508 4.925 8.331 1.00 45.69 89 VAL A N 1
ATOM 716 C CA . VAL A 1 89 ? -13.813 5.586 8.322 1.00 45.69 89 VAL A CA 1
ATOM 717 C C . VAL A 1 89 ? -13.715 6.785 7.376 1.00 45.69 89 VAL A C 1
ATOM 719 O O . VAL A 1 89 ? -12.701 7.479 7.344 1.00 45.69 89 VAL A O 1
ATOM 722 N N . LYS A 1 90 ? -14.731 6.928 6.527 1.00 37.97 90 LYS A N 1
ATOM 723 C CA . LYS A 1 90 ? -14.779 7.898 5.433 1.00 37.97 90 LYS A CA 1
ATOM 724 C C . LYS A 1 90 ? -14.892 9.334 5.935 1.00 37.97 90 LYS A C 1
ATOM 726 O O . LYS A 1 90 ? -15.669 9.540 6.893 1.00 37.97 90 LYS A O 1
#

Secondary structure (DSSP, 8-state):
--SSS-GGGSHHHHHHHHH-S-SEEEEETTEEEEEESSSTTTT-EEEEEEE--BTTBTT-EEE---TTHHHHHHHHHHHHHTT-------

Sequence (90 aa):
FSGHKPGWMTDRGLLWIVFGPPPRVEPTPDGEDWVYKDVADAGGARFRFRRRPTLFAPGQLELRRERGFETVWYAATAQWRKGSAVTAVK

Radius of gyration: 13.33 Å; chains: 1; bounding box: 29×24×34 Å

Foldseek 3Di:
DDWPDDQCPAPVNVCCVQANDQPDWAADPFGIWGWQQQQPPPRTDIWDWGQDADPGRNRHTHTPDDPVVVVSSVSSVVCVVVVHGRYRDD

pLDDT: mean 83.07, std 12.3, range [37.97, 96.25]